Protein AF-A0AAD7PFD1-F1 (afdb_monomer)

Sequence (161 aa):
MRYLQEIARDVNLPLSKFLAIAEAIPEFARLDHDDIYRAIDNYLKAHPELNKSERKRLCRVLDCKKLSMEVCMHAAQNELLPLRVVVQVLFFEQARAATSGGKVTDLPSNIKALLATHGIDSSKHTAPLSTTTSIRAEDQWSVSGFKSAEVKDFNLKNEAC

InterPro domains:
  IPR027356 NPH3 domain [PF03000] (2-72)
  IPR027356 NPH3 domain [PS51649] (1-96)
  IPR043454 NPH3/RPT2-like family [PTHR32370] (3-125)

Foldseek 3Di:
DVVLQVVLQDLPDDLVNSVVVLVPDDPVNPQACLVLLNSLLNNLVSCVVDDPVSLVSSCPSDDLLRDDPVSLVVLLPDPSHDPVVNVVSVVNNVVVCVVVPDPPPDDPPVVVVVVVVVPPDPDDDDDDDDDDDDDDDDPDDDDDDDDDDDDDDPDDDDDDD

Organism: Quillaja saponaria (NCBI:txid32244)

pLDDT: mean 73.34, std 24.79, range [29.44, 96.38]

Structure (mmCIF, N/CA/C/O backbone):
data_AF-A0AAD7PFD1-F1
#
_entry.id   AF-A0AAD7PFD1-F1
#
loop_
_atom_site.group_PDB
_atom_site.id
_atom_site.type_symbol
_atom_site.label_atom_id
_atom_site.label_alt_id
_atom_site.label_comp_id
_atom_site.label_asym_id
_atom_site.label_entity_id
_atom_site.label_seq_id
_atom_site.pdbx_PDB_ins_code
_atom_site.Cartn_x
_atom_site.Cartn_y
_atom_site.Cartn_z
_atom_site.occupancy
_atom_site.B_iso_or_equiv
_atom_site.auth_seq_id
_atom_site.auth_comp_id
_atom_site.auth_asym_id
_atom_site.auth_atom_id
_atom_site.pdbx_PDB_model_num
ATOM 1 N N . MET A 1 1 ? -4.890 2.786 -11.497 1.00 76.31 1 MET A N 1
ATOM 2 C CA . MET A 1 1 ? -5.999 2.126 -10.767 1.00 76.31 1 MET A CA 1
ATOM 3 C C . MET A 1 1 ? -6.756 3.096 -9.853 1.00 76.31 1 MET A C 1
ATOM 5 O O . MET A 1 1 ? -6.642 3.032 -8.634 1.00 76.31 1 MET A O 1
ATOM 9 N N . ARG A 1 2 ? -7.571 3.996 -10.427 1.00 83.81 2 ARG A N 1
ATOM 10 C CA . ARG A 1 2 ? -8.249 5.069 -9.664 1.00 83.81 2 ARG A CA 1
ATOM 11 C C . ARG A 1 2 ? -9.374 4.579 -8.746 1.00 83.81 2 ARG A C 1
ATOM 13 O O . ARG A 1 2 ? -9.543 5.117 -7.663 1.00 83.81 2 ARG A O 1
ATOM 20 N N . TYR A 1 3 ? -10.099 3.537 -9.152 1.00 90.62 3 TYR A N 1
ATOM 21 C CA . TYR A 1 3 ? -11.229 3.014 -8.378 1.00 90.62 3 TYR A CA 1
ATOM 22 C C . TYR A 1 3 ? -10.816 2.508 -6.987 1.00 90.62 3 TYR A C 1
ATOM 24 O O . TYR A 1 3 ? -11.469 2.837 -6.003 1.00 90.62 3 TYR A O 1
ATOM 32 N N . LEU A 1 4 ? -9.698 1.774 -6.891 1.00 91.50 4 LEU A N 1
ATOM 33 C CA . LEU A 1 4 ? -9.208 1.230 -5.620 1.00 91.50 4 LEU A CA 1
ATOM 34 C C . LEU A 1 4 ? -8.872 2.340 -4.609 1.00 91.50 4 LEU A C 1
ATOM 36 O O . LEU A 1 4 ? -9.160 2.207 -3.425 1.00 91.50 4 LEU A O 1
ATOM 40 N N . GLN A 1 5 ? -8.292 3.447 -5.078 1.00 93.00 5 GLN A N 1
ATOM 41 C CA . GLN A 1 5 ? -7.971 4.600 -4.231 1.00 93.00 5 GLN A CA 1
ATOM 42 C C . GLN A 1 5 ? -9.217 5.351 -3.765 1.00 93.00 5 GLN A C 1
ATOM 44 O O . GLN A 1 5 ? -9.208 5.894 -2.664 1.00 93.00 5 GLN A O 1
ATOM 49 N N . GLU A 1 6 ? -10.264 5.386 -4.588 1.00 94.12 6 GLU A N 1
ATOM 50 C CA . GLU A 1 6 ? -11.509 6.071 -4.249 1.00 94.12 6 GLU A CA 1
ATOM 51 C C . GLU A 1 6 ? -12.266 5.321 -3.154 1.00 94.12 6 GLU A C 1
ATOM 53 O O . GLU A 1 6 ? -12.599 5.898 -2.123 1.00 94.12 6 GLU A O 1
ATOM 58 N N . ILE A 1 7 ? -12.438 4.005 -3.316 1.00 95.00 7 ILE A N 1
ATOM 59 C CA . ILE A 1 7 ? -13.096 3.183 -2.293 1.00 95.00 7 ILE A CA 1
ATOM 60 C C . ILE A 1 7 ? -12.276 3.099 -0.999 1.00 95.00 7 ILE A C 1
ATOM 62 O O . ILE A 1 7 ? -12.846 2.911 0.066 1.00 95.00 7 ILE A O 1
ATOM 66 N N . ALA A 1 8 ? -10.949 3.263 -1.066 1.00 95.38 8 ALA A N 1
ATOM 67 C CA . ALA A 1 8 ? -10.084 3.241 0.112 1.00 95.38 8 ALA A CA 1
ATOM 68 C C . ALA A 1 8 ? -10.389 4.360 1.120 1.00 95.38 8 ALA A C 1
ATOM 70 O O . ALA A 1 8 ? -10.002 4.255 2.278 1.00 95.38 8 ALA A O 1
ATOM 71 N N . ARG A 1 9 ? -11.026 5.448 0.675 1.00 94.56 9 ARG A N 1
ATOM 72 C CA . ARG A 1 9 ? -11.372 6.597 1.523 1.00 94.56 9 ARG A CA 1
ATOM 73 C C . ARG A 1 9 ? -12.713 6.427 2.236 1.00 94.56 9 ARG A C 1
ATOM 75 O O . ARG A 1 9 ? -13.044 7.249 3.086 1.00 94.56 9 ARG A O 1
ATOM 82 N N . ASP A 1 10 ? -13.492 5.409 1.876 1.00 94.88 10 ASP A N 1
ATOM 83 C CA . ASP A 1 10 ? -14.794 5.154 2.482 1.00 94.88 10 ASP A CA 1
ATOM 84 C C . ASP A 1 10 ? -14.635 4.463 3.840 1.00 94.88 10 ASP A C 1
ATOM 86 O O . ASP A 1 10 ? -14.306 3.282 3.919 1.00 94.88 10 ASP A O 1
ATOM 90 N N . VAL A 1 11 ? -14.945 5.198 4.908 1.00 93.44 11 VAL A N 1
ATOM 91 C CA . VAL A 1 11 ? -14.915 4.719 6.301 1.00 93.44 11 VAL A CA 1
ATOM 92 C C . VAL A 1 11 ? -15.904 3.584 6.584 1.00 93.44 11 VAL A C 1
ATOM 94 O O . VAL A 1 11 ? -15.795 2.907 7.602 1.00 93.44 11 VAL A O 1
ATOM 97 N N . ASN A 1 12 ? -16.880 3.354 5.704 1.00 93.88 12 ASN A N 1
ATOM 98 C CA . ASN A 1 12 ? -17.839 2.258 5.840 1.00 93.88 12 ASN A CA 1
ATOM 99 C C . ASN A 1 12 ? -17.379 0.989 5.113 1.00 93.88 12 ASN A C 1
ATOM 101 O O . ASN A 1 12 ? -18.066 -0.035 5.175 1.00 93.88 12 ASN A O 1
ATOM 105 N N . LEU A 1 13 ? -16.243 1.026 4.406 1.00 95.06 13 LEU A N 1
ATOM 106 C CA . LEU A 1 13 ? -15.748 -0.113 3.650 1.00 95.06 13 LEU A CA 1
ATOM 107 C C . LEU A 1 13 ? -15.020 -1.103 4.577 1.00 95.06 13 LEU A C 1
ATOM 109 O O . LEU A 1 13 ? -13.929 -0.811 5.068 1.00 95.06 13 LEU A O 1
ATOM 113 N N . PRO A 1 14 ? -15.545 -2.326 4.779 1.00 95.19 14 PRO A N 1
ATOM 114 C CA . PRO A 1 14 ? -14.878 -3.303 5.627 1.00 95.19 14 PRO A CA 1
ATOM 115 C C . PRO A 1 14 ? -13.594 -3.830 4.976 1.00 95.19 14 PRO A C 1
ATOM 117 O O . PRO A 1 14 ? -13.552 -4.098 3.770 1.00 95.19 14 PRO A O 1
ATOM 120 N N . LEU A 1 15 ? -12.584 -4.108 5.806 1.00 95.00 15 LEU A N 1
ATOM 121 C CA . LEU A 1 15 ? -11.255 -4.561 5.375 1.00 95.00 15 LEU A CA 1
ATOM 122 C C . LEU A 1 15 ? -11.311 -5.776 4.447 1.00 95.00 15 LEU A C 1
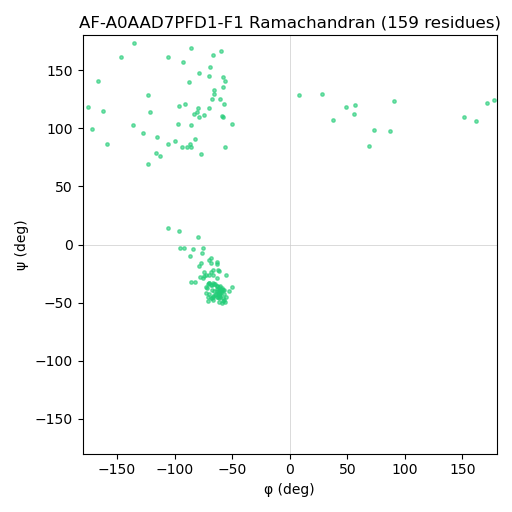ATOM 124 O O . LEU A 1 15 ? -10.557 -5.864 3.480 1.00 95.00 15 LEU A O 1
ATOM 128 N N . SER A 1 16 ? -12.207 -6.724 4.734 1.00 95.12 16 SER A N 1
ATOM 129 C CA . SER A 1 16 ? -12.364 -7.935 3.922 1.00 95.12 16 SER A CA 1
ATOM 130 C C . SER A 1 16 ? -12.742 -7.612 2.474 1.00 95.12 16 SER A C 1
ATOM 132 O O . SER A 1 16 ? -12.185 -8.197 1.547 1.00 95.12 16 SER A O 1
ATOM 134 N N . LYS A 1 17 ? -13.640 -6.638 2.273 1.00 95.69 17 LYS A N 1
ATOM 135 C CA . LYS A 1 17 ? -14.092 -6.219 0.943 1.00 95.69 17 LYS A CA 1
ATOM 136 C C . LYS A 1 17 ? -13.003 -5.439 0.215 1.00 95.69 17 LYS A C 1
ATOM 138 O O . LYS A 1 17 ? -12.776 -5.694 -0.962 1.00 95.69 17 LYS A O 1
ATOM 143 N N . PHE A 1 18 ? -12.299 -4.550 0.918 1.00 95.81 18 PHE A N 1
ATOM 144 C CA . PHE A 1 18 ? -11.160 -3.835 0.344 1.00 95.81 18 PHE A CA 1
ATOM 145 C C . PHE A 1 18 ? -10.075 -4.804 -0.154 1.00 95.81 18 PHE A C 1
ATOM 147 O O . PHE A 1 18 ? -9.642 -4.712 -1.301 1.00 95.81 18 PHE A O 1
ATOM 154 N N . LEU A 1 19 ? -9.692 -5.781 0.674 1.00 94.75 19 LEU A N 1
ATOM 155 C CA . LEU A 1 19 ? -8.710 -6.804 0.308 1.00 94.75 19 LEU A CA 1
ATOM 156 C C . LEU A 1 19 ? -9.161 -7.656 -0.877 1.00 94.75 19 LEU A C 1
ATOM 158 O O . LEU A 1 19 ? -8.376 -7.852 -1.796 1.00 94.75 19 LEU A O 1
ATOM 162 N N . ALA A 1 20 ? -10.419 -8.104 -0.894 1.00 94.94 20 ALA A N 1
ATOM 163 C CA . ALA A 1 20 ? -10.950 -8.878 -2.014 1.00 94.94 20 ALA A CA 1
ATOM 164 C C . ALA A 1 20 ? -10.853 -8.108 -3.342 1.00 94.94 20 ALA A C 1
ATOM 166 O O . ALA A 1 20 ? -10.504 -8.686 -4.367 1.00 94.94 20 ALA A O 1
ATOM 167 N N . ILE A 1 21 ? -11.110 -6.795 -3.323 1.00 93.50 21 ILE A N 1
ATOM 168 C CA . ILE A 1 21 ? -10.984 -5.944 -4.513 1.00 93.50 21 ILE A CA 1
ATOM 169 C C . ILE A 1 21 ? -9.512 -5.770 -4.901 1.00 93.50 21 ILE A C 1
ATOM 171 O O . ILE A 1 21 ? -9.190 -5.858 -6.081 1.00 93.50 21 ILE A O 1
ATOM 175 N N . ALA A 1 22 ? -8.614 -5.558 -3.934 1.00 92.31 22 ALA A N 1
ATOM 176 C CA . ALA A 1 22 ? -7.181 -5.430 -4.198 1.00 92.31 22 ALA A CA 1
ATOM 177 C C . ALA A 1 22 ? -6.568 -6.721 -4.782 1.00 92.31 22 ALA A C 1
ATOM 179 O O . ALA A 1 22 ? -5.753 -6.652 -5.699 1.00 92.31 22 ALA A O 1
ATOM 180 N N . GLU A 1 23 ? -6.980 -7.890 -4.285 1.00 91.31 23 GLU A N 1
ATOM 181 C CA . GLU A 1 23 ? -6.504 -9.210 -4.728 1.00 91.31 23 GLU A CA 1
ATOM 182 C C . GLU A 1 23 ? -7.099 -9.641 -6.077 1.00 91.31 23 GLU A C 1
ATOM 184 O O . GLU A 1 23 ? -6.443 -10.350 -6.838 1.00 91.31 23 GLU A O 1
ATOM 189 N N . ALA A 1 24 ? -8.310 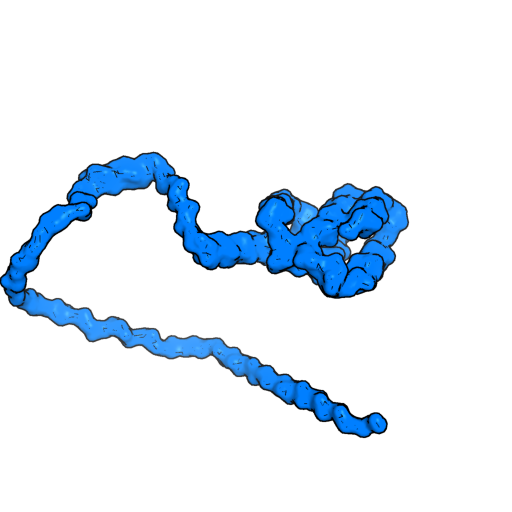-9.185 -6.414 1.00 91.44 24 ALA A N 1
ATOM 190 C CA . ALA A 1 24 ? -8.950 -9.478 -7.698 1.00 91.44 24 ALA A CA 1
ATOM 191 C C . ALA A 1 24 ? -8.252 -8.811 -8.897 1.00 91.44 24 ALA A C 1
ATOM 193 O O . ALA A 1 24 ? -8.557 -9.128 -10.049 1.00 91.44 24 ALA A O 1
ATOM 194 N N . ILE A 1 25 ? -7.330 -7.877 -8.651 1.00 86.56 25 ILE A N 1
ATOM 195 C CA . ILE A 1 25 ? -6.629 -7.156 -9.708 1.00 86.56 25 ILE A CA 1
ATOM 196 C C . ILE A 1 25 ? -5.500 -8.045 -10.255 1.00 86.56 25 ILE A C 1
ATOM 198 O O . ILE A 1 25 ? -4.536 -8.351 -9.540 1.00 86.56 25 ILE A O 1
ATOM 202 N N . PRO A 1 26 ? -5.545 -8.418 -11.544 1.00 84.44 26 PRO A N 1
ATOM 203 C CA . PRO A 1 26 ? -4.542 -9.292 -12.126 1.00 84.44 26 PRO A CA 1
ATOM 204 C C . PRO A 1 26 ? -3.182 -8.597 -12.253 1.00 84.44 26 PRO A C 1
ATOM 206 O O . PRO A 1 26 ? -3.089 -7.381 -12.408 1.00 84.44 26 PRO A O 1
ATOM 209 N N . GLU A 1 27 ? -2.112 -9.391 -12.221 1.00 80.06 27 GLU A N 1
ATOM 210 C CA . GLU A 1 27 ? -0.726 -8.901 -12.229 1.00 80.06 27 GLU A CA 1
ATOM 211 C C . GLU A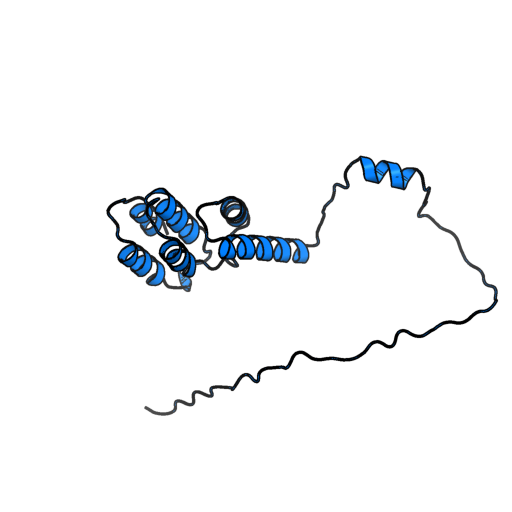 1 27 ? -0.381 -8.085 -13.483 1.00 80.06 27 GLU A C 1
ATOM 213 O O . GLU A 1 27 ? 0.323 -7.086 -13.399 1.00 80.06 27 GLU A O 1
ATOM 218 N N . PHE A 1 28 ? -0.921 -8.456 -14.649 1.00 78.69 28 PHE A N 1
ATOM 219 C CA . PHE A 1 28 ? -0.657 -7.746 -15.906 1.00 78.69 28 PHE A CA 1
ATOM 220 C C . PHE A 1 28 ? -1.236 -6.321 -15.935 1.00 78.69 28 PHE A C 1
ATOM 222 O O . PHE A 1 28 ? -0.778 -5.490 -16.712 1.00 78.69 28 PHE A O 1
ATOM 229 N N . ALA A 1 29 ? -2.237 -6.027 -15.098 1.00 76.25 29 ALA A N 1
ATOM 230 C CA . ALA A 1 29 ? -2.800 -4.686 -14.953 1.00 76.25 29 ALA A CA 1
ATOM 231 C C . ALA A 1 29 ? -1.990 -3.813 -13.970 1.00 76.25 29 ALA A C 1
ATOM 233 O O . ALA A 1 29 ? -2.306 -2.635 -13.795 1.00 76.25 29 ALA A O 1
ATOM 234 N N . ARG A 1 30 ? -0.961 -4.387 -13.326 1.00 77.75 30 ARG A N 1
ATOM 235 C CA . ARG A 1 30 ? -0.120 -3.775 -12.290 1.00 77.75 30 ARG A CA 1
ATOM 236 C C . ARG A 1 30 ? 1.306 -3.591 -12.819 1.00 77.75 30 ARG A C 1
ATOM 238 O O . ARG A 1 30 ? 2.205 -4.363 -12.496 1.00 77.75 30 ARG A O 1
ATOM 245 N N . LEU A 1 31 ? 1.497 -2.577 -13.670 1.00 79.06 31 LEU A N 1
ATOM 246 C CA . LEU A 1 31 ? 2.831 -2.196 -14.168 1.00 79.06 31 LEU A CA 1
ATOM 247 C C . LEU A 1 31 ? 3.772 -1.828 -13.007 1.00 79.06 31 LEU A C 1
ATOM 249 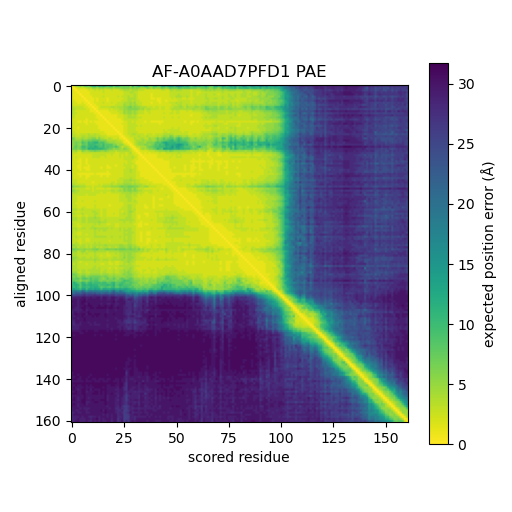O O . LEU A 1 31 ? 4.932 -2.230 -12.993 1.00 79.06 31 LEU A O 1
ATOM 253 N N . ASP A 1 32 ? 3.227 -1.135 -12.012 1.00 87.81 32 ASP A N 1
ATOM 254 C CA . ASP A 1 32 ? 3.836 -0.827 -10.725 1.00 87.81 32 ASP A CA 1
ATOM 255 C C . ASP A 1 32 ? 2.814 -1.069 -9.598 1.00 87.81 32 ASP A C 1
ATOM 257 O O . ASP A 1 32 ? 1.644 -1.395 -9.834 1.00 87.81 32 ASP A O 1
ATOM 261 N N . HIS A 1 33 ? 3.273 -0.964 -8.353 1.00 93.00 33 HIS A N 1
ATOM 262 C CA . HIS A 1 33 ? 2.427 -1.091 -7.164 1.00 93.00 33 HIS A CA 1
ATOM 263 C C . HIS A 1 33 ? 2.149 0.258 -6.480 1.00 93.00 33 HIS A C 1
ATOM 265 O O . HIS A 1 33 ? 1.634 0.283 -5.358 1.00 93.00 33 HIS A O 1
ATOM 271 N N . ASP A 1 34 ? 2.428 1.380 -7.143 1.00 93.69 34 ASP A N 1
ATOM 272 C CA . ASP A 1 34 ? 2.293 2.715 -6.554 1.00 93.69 34 ASP A CA 1
ATOM 273 C C . ASP A 1 34 ? 0.833 3.030 -6.233 1.00 93.69 34 ASP A C 1
ATOM 275 O O . ASP A 1 34 ? 0.499 3.514 -5.148 1.00 93.69 34 ASP A O 1
ATOM 279 N N . ASP A 1 35 ? -0.064 2.695 -7.158 1.00 92.50 35 ASP A N 1
ATOM 280 C CA . ASP A 1 35 ? -1.497 2.897 -6.972 1.00 92.50 35 ASP A CA 1
ATOM 281 C C . ASP A 1 35 ? -2.074 2.028 -5.846 1.00 92.50 35 ASP A C 1
ATOM 283 O O . ASP A 1 35 ? -2.993 2.461 -5.145 1.00 92.50 35 ASP A O 1
ATOM 287 N N . ILE A 1 36 ? -1.541 0.813 -5.669 1.00 93.00 36 ILE A N 1
ATOM 288 C CA . ILE A 1 36 ? -1.937 -0.094 -4.583 1.00 93.00 36 ILE A CA 1
ATOM 289 C C . ILE A 1 36 ? -1.467 0.477 -3.252 1.00 93.00 36 ILE A C 1
ATOM 291 O O . ILE A 1 36 ? -2.248 0.539 -2.304 1.00 93.00 36 ILE A O 1
ATOM 295 N N . TYR A 1 37 ? -0.217 0.938 -3.190 1.00 95.38 37 TYR A N 1
ATOM 296 C CA . TYR A 1 37 ? 0.317 1.593 -2.007 1.00 95.38 37 TYR A CA 1
ATOM 297 C C . TYR A 1 37 ? -0.533 2.803 -1.606 1.00 95.38 37 TYR A C 1
ATOM 299 O O . TYR A 1 37 ? -0.947 2.902 -0.454 1.00 95.38 37 TYR A O 1
ATOM 307 N N . ARG A 1 38 ? -0.844 3.697 -2.555 1.00 95.12 38 ARG A N 1
ATOM 308 C CA . ARG A 1 38 ? -1.674 4.885 -2.293 1.00 95.12 38 ARG A CA 1
ATOM 309 C C . ARG A 1 38 ? -3.059 4.513 -1.774 1.00 95.12 38 ARG A C 1
ATOM 311 O O . ARG A 1 38 ? -3.576 5.184 -0.886 1.00 95.12 38 ARG A O 1
ATOM 318 N N . ALA A 1 39 ? -3.658 3.445 -2.299 1.00 95.56 39 ALA A N 1
ATOM 319 C CA . ALA A 1 39 ? -4.933 2.957 -1.793 1.00 95.56 39 ALA A CA 1
ATOM 320 C C . ALA A 1 39 ? -4.808 2.405 -0.363 1.00 95.56 39 ALA A C 1
ATOM 322 O O . ALA A 1 39 ? -5.623 2.745 0.486 1.00 95.56 39 ALA A O 1
ATOM 323 N N . ILE A 1 40 ? -3.771 1.618 -0.067 1.00 95.56 40 ILE A N 1
ATOM 324 C CA . ILE A 1 40 ? -3.511 1.107 1.288 1.00 95.56 40 ILE A CA 1
ATOM 325 C C . ILE A 1 40 ? -3.276 2.255 2.275 1.00 95.56 40 ILE A C 1
ATOM 327 O O . ILE A 1 40 ? -3.855 2.246 3.355 1.00 95.56 40 ILE A O 1
ATOM 331 N N . ASP A 1 41 ? -2.460 3.245 1.914 1.00 96.06 41 ASP A N 1
ATOM 332 C CA . ASP A 1 41 ? -2.172 4.409 2.755 1.00 96.06 41 ASP A CA 1
ATOM 333 C C . ASP A 1 41 ? -3.444 5.208 3.073 1.00 96.06 41 ASP A C 1
ATOM 335 O O . ASP A 1 41 ? -3.704 5.528 4.232 1.00 96.06 41 ASP A O 1
ATOM 339 N N . ASN A 1 42 ? -4.290 5.454 2.067 1.00 95.88 42 ASN A N 1
ATOM 340 C CA . ASN A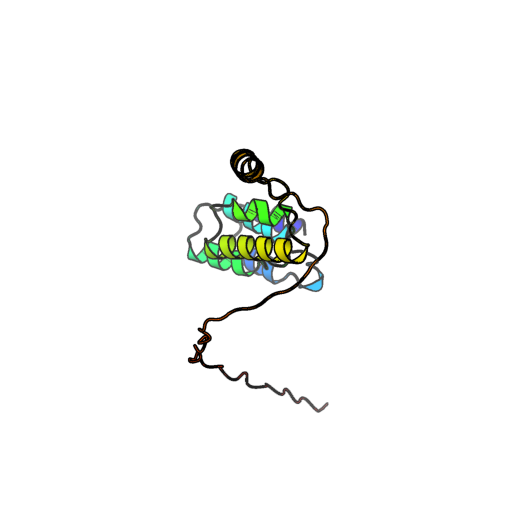 1 42 ? -5.590 6.093 2.277 1.00 95.88 42 ASN A CA 1
ATOM 341 C C . ASN A 1 42 ? -6.495 5.258 3.194 1.00 95.88 42 ASN A C 1
ATOM 343 O O . ASN A 1 42 ? -7.114 5.818 4.094 1.00 95.88 42 ASN A O 1
ATOM 347 N N . TYR A 1 43 ? -6.529 3.934 3.012 1.00 96.38 43 TYR A N 1
ATOM 348 C CA . TYR A 1 43 ? -7.330 3.034 3.845 1.00 96.38 43 TYR A CA 1
ATOM 349 C C . TYR A 1 43 ? -6.851 3.029 5.303 1.00 96.38 43 TYR A C 1
ATOM 351 O O . TYR A 1 43 ? -7.651 3.121 6.227 1.00 96.38 43 TYR A O 1
ATOM 359 N N . LEU A 1 44 ? -5.535 2.995 5.533 1.00 95.88 44 LEU A N 1
ATOM 360 C CA . LEU A 1 44 ? -4.954 3.076 6.876 1.00 95.88 44 LEU A CA 1
ATOM 361 C C . LEU A 1 44 ? -5.263 4.412 7.566 1.00 95.88 44 LEU A C 1
ATOM 363 O O . LEU A 1 44 ? -5.467 4.430 8.778 1.00 95.88 44 LEU A O 1
ATOM 367 N N . LYS A 1 45 ? -5.304 5.515 6.807 1.00 95.06 45 LYS A N 1
ATOM 368 C CA . LYS A 1 45 ? -5.671 6.848 7.312 1.00 95.06 45 LYS A CA 1
ATOM 369 C C . LYS A 1 45 ? -7.164 6.966 7.624 1.00 95.06 45 LYS A C 1
ATOM 371 O O . LYS A 1 45 ? -7.516 7.615 8.603 1.00 95.06 45 LYS A O 1
ATOM 376 N N . ALA A 1 46 ? -8.023 6.348 6.814 1.00 95.38 46 ALA A N 1
ATOM 377 C CA . ALA A 1 46 ? -9.470 6.329 7.026 1.00 95.38 46 ALA A CA 1
ATOM 378 C C . ALA A 1 46 ? -9.890 5.417 8.194 1.00 95.38 46 ALA A C 1
ATOM 380 O O . ALA A 1 46 ? -10.914 5.680 8.818 1.00 95.38 46 ALA A O 1
ATOM 381 N N . HIS A 1 47 ? -9.081 4.397 8.508 1.00 95.62 47 HIS A N 1
ATOM 382 C CA . HIS A 1 47 ? -9.369 3.382 9.525 1.00 95.62 47 HIS A CA 1
ATOM 383 C C . HIS A 1 47 ? -8.276 3.288 10.613 1.00 95.62 47 HIS A C 1
ATOM 385 O O . HIS A 1 47 ? -7.532 2.295 10.688 1.00 95.62 47 HIS A O 1
ATOM 391 N N . PRO A 1 48 ? -8.132 4.303 11.487 1.00 92.50 48 PRO A N 1
ATOM 392 C CA . PRO A 1 48 ? -7.160 4.271 12.582 1.00 92.50 48 PRO A CA 1
ATOM 393 C C . PRO A 1 48 ? -7.412 3.130 13.589 1.00 92.50 48 PRO A C 1
ATOM 395 O O . PRO A 1 48 ? -6.474 2.689 14.261 1.00 92.50 48 PRO A O 1
ATOM 398 N N . GLU A 1 49 ? -8.641 2.613 13.665 1.00 93.25 49 GLU A N 1
ATOM 399 C CA . GLU A 1 49 ? -9.084 1.530 14.549 1.00 93.25 49 GLU A CA 1
ATOM 400 C C . GLU A 1 49 ? -8.528 0.147 14.191 1.00 93.25 49 GLU A C 1
ATOM 402 O O . GLU A 1 49 ? -8.610 -0.771 15.011 1.00 93.25 49 GLU A O 1
ATOM 407 N N . LEU A 1 50 ? -7.931 -0.015 13.002 1.00 94.56 50 LEU A N 1
ATOM 408 C CA . LEU A 1 50 ? -7.371 -1.299 12.587 1.00 94.56 50 LEU A CA 1
ATOM 409 C C . LEU A 1 50 ? -6.346 -1.804 13.603 1.00 94.56 50 LEU A C 1
ATOM 411 O O . LEU A 1 50 ? -5.509 -1.066 14.129 1.00 94.56 50 LEU A O 1
ATOM 415 N N . ASN A 1 51 ? -6.350 -3.104 13.848 1.00 95.00 51 ASN A N 1
ATOM 416 C CA . ASN A 1 51 ? -5.374 -3.743 14.719 1.00 95.00 51 ASN A CA 1
ATOM 417 C C . ASN A 1 51 ? -4.089 -4.123 13.952 1.00 95.00 51 ASN A C 1
ATOM 419 O O . ASN A 1 51 ? -3.997 -4.073 12.723 1.00 95.00 51 ASN A O 1
ATOM 423 N N . LYS A 1 52 ? -3.033 -4.508 14.683 1.00 94.12 52 LYS A N 1
ATOM 424 C CA . LYS A 1 52 ? -1.723 -4.847 14.086 1.00 94.12 52 LYS A CA 1
ATOM 425 C C . LYS A 1 52 ? -1.818 -5.993 13.066 1.00 94.12 52 LYS A C 1
ATOM 427 O O . LYS A 1 52 ? -1.120 -5.976 12.052 1.00 94.12 52 LYS A O 1
ATOM 432 N N . SER A 1 53 ? -2.668 -6.987 13.324 1.00 95.31 53 SER A N 1
ATOM 433 C CA . SER A 1 53 ? -2.896 -8.123 12.421 1.00 95.31 53 SER A CA 1
ATOM 434 C C . SER A 1 53 ? -3.583 -7.713 11.122 1.00 95.31 53 SER A C 1
ATOM 436 O O . SER A 1 53 ? -3.198 -8.196 10.058 1.00 95.31 53 SER A O 1
ATOM 438 N N . GLU A 1 54 ? -4.544 -6.799 11.192 1.00 95.56 54 GLU A N 1
ATOM 439 C CA . GLU A 1 54 ? -5.262 -6.265 10.038 1.00 95.56 54 GLU A CA 1
ATOM 440 C C . GLU A 1 54 ? -4.347 -5.440 9.145 1.00 95.56 54 GLU A C 1
ATOM 442 O O . GLU A 1 54 ? -4.258 -5.726 7.953 1.00 95.56 54 GLU A O 1
ATOM 447 N N . ARG A 1 55 ? -3.563 -4.519 9.724 1.00 95.44 55 ARG A N 1
ATOM 448 C CA . ARG A 1 55 ? -2.539 -3.767 8.978 1.00 95.44 55 ARG A CA 1
ATOM 449 C C . ARG A 1 55 ? -1.536 -4.703 8.303 1.00 95.44 55 ARG A C 1
ATOM 451 O O . ARG A 1 55 ? -1.197 -4.529 7.134 1.00 95.44 55 ARG A O 1
ATOM 458 N N . LYS A 1 56 ? -1.102 -5.755 9.011 1.00 95.44 56 LYS A N 1
ATOM 459 C CA . LYS A 1 56 ? -0.223 -6.791 8.449 1.00 95.44 56 LYS A CA 1
ATOM 460 C C . LYS A 1 56 ? -0.879 -7.531 7.288 1.00 95.44 56 LYS A C 1
ATOM 462 O O . LYS A 1 56 ? -0.181 -7.837 6.330 1.00 95.44 56 LYS A O 1
ATOM 467 N N . ARG A 1 57 ? -2.167 -7.873 7.381 1.00 95.69 57 ARG A N 1
ATOM 468 C CA . ARG A 1 57 ? -2.905 -8.555 6.307 1.00 95.69 57 ARG A CA 1
ATOM 469 C C . ARG A 1 57 ? -3.065 -7.640 5.096 1.00 95.69 57 ARG A C 1
ATOM 471 O O . ARG A 1 57 ? -2.763 -8.073 3.992 1.00 95.69 57 ARG A O 1
ATOM 478 N N . LEU A 1 58 ? -3.451 -6.388 5.327 1.00 95.25 58 LEU A N 1
ATOM 479 C CA . LEU A 1 58 ? -3.625 -5.361 4.306 1.00 95.25 58 LEU A CA 1
ATOM 480 C C . LEU A 1 58 ? -2.360 -5.159 3.469 1.00 95.25 58 LEU A C 1
ATOM 482 O O . LEU A 1 58 ? -2.421 -5.148 2.249 1.00 95.25 58 LEU A O 1
ATOM 486 N N . CYS A 1 59 ? -1.195 -5.088 4.113 1.00 95.00 59 CYS A N 1
ATOM 487 C CA . CYS A 1 59 ? 0.066 -4.858 3.410 1.00 95.00 59 CYS A CA 1
ATOM 488 C C . CYS A 1 59 ? 0.597 -6.084 2.641 1.00 95.00 59 CYS A C 1
ATOM 490 O O . CYS A 1 59 ? 1.631 -5.973 1.993 1.00 95.00 59 CYS A O 1
ATOM 492 N N . ARG A 1 60 ? -0.055 -7.260 2.693 1.00 93.12 60 ARG A N 1
ATOM 493 C CA . ARG A 1 60 ? 0.421 -8.464 1.973 1.00 93.12 60 ARG A CA 1
ATOM 494 C C . ARG A 1 60 ? 0.271 -8.370 0.461 1.00 93.12 60 ARG A C 1
ATOM 496 O O . ARG A 1 60 ? 1.015 -9.037 -0.245 1.00 93.12 60 ARG A O 1
ATOM 503 N N . VAL A 1 61 ? -0.683 -7.575 -0.018 1.00 91.31 61 VAL A N 1
ATOM 504 C CA . VAL A 1 61 ? -0.929 -7.383 -1.458 1.00 91.31 61 VAL A CA 1
ATOM 505 C C . VAL A 1 61 ? 0.109 -6.454 -2.105 1.00 91.31 61 VAL A C 1
ATOM 507 O O . VAL A 1 61 ? 0.127 -6.278 -3.321 1.00 91.31 61 VAL A O 1
ATOM 510 N N . LEU A 1 62 ? 0.975 -5.838 -1.294 1.00 92.06 62 LEU A N 1
ATOM 511 C CA . LEU A 1 62 ? 1.999 -4.903 -1.730 1.00 92.06 62 LEU A CA 1
ATOM 512 C C . LEU A 1 62 ? 3.315 -5.635 -2.039 1.00 92.06 62 LEU A C 1
ATOM 514 O O . LEU A 1 62 ? 3.911 -6.242 -1.151 1.00 92.06 62 LEU A O 1
ATOM 518 N N . ASP A 1 63 ? 3.808 -5.520 -3.273 1.00 91.38 63 ASP A N 1
ATOM 519 C CA . ASP A 1 63 ? 5.169 -5.908 -3.639 1.00 91.38 63 ASP A CA 1
ATOM 520 C C . ASP A 1 63 ? 6.077 -4.673 -3.618 1.00 91.38 63 ASP A C 1
ATOM 522 O O . ASP A 1 63 ? 6.065 -3.850 -4.536 1.00 91.38 63 ASP A O 1
ATOM 526 N N . CYS A 1 64 ? 6.889 -4.549 -2.565 1.00 92.00 64 CYS A N 1
ATOM 527 C CA . CYS A 1 64 ? 7.790 -3.412 -2.382 1.00 92.00 64 CYS A CA 1
ATOM 528 C C . CYS A 1 64 ? 8.870 -3.296 -3.474 1.00 92.00 64 CYS A C 1
ATOM 530 O O . CYS A 1 64 ? 9.464 -2.231 -3.617 1.00 92.00 64 CYS A O 1
ATOM 532 N N . LYS A 1 65 ? 9.136 -4.355 -4.255 1.00 90.25 65 LYS A N 1
ATOM 533 C CA . LYS A 1 65 ? 10.091 -4.300 -5.378 1.00 90.25 65 LYS A CA 1
ATOM 534 C C . LYS A 1 65 ? 9.538 -3.543 -6.582 1.00 90.25 65 LYS A C 1
ATOM 536 O O . LYS A 1 65 ? 10.316 -3.056 -7.396 1.00 90.25 65 LYS A O 1
ATOM 541 N N . LYS A 1 66 ? 8.209 -3.469 -6.695 1.00 91.25 66 LYS A N 1
ATOM 542 C CA . LYS A 1 66 ? 7.484 -2.828 -7.800 1.00 91.25 66 LYS A CA 1
ATOM 543 C C . LYS A 1 66 ? 7.067 -1.394 -7.488 1.00 91.25 66 LYS A C 1
ATOM 545 O O . LYS A 1 66 ? 6.254 -0.829 -8.212 1.00 91.25 66 LYS A O 1
ATOM 550 N N . LEU A 1 67 ? 7.587 -0.828 -6.401 1.00 92.50 67 LEU A N 1
ATOM 551 C CA . LEU A 1 67 ? 7.348 0.559 -6.028 1.00 92.50 67 LEU A CA 1
ATOM 552 C C . LEU A 1 67 ? 8.362 1.484 -6.693 1.00 92.50 67 LEU A C 1
ATOM 554 O O . LEU A 1 67 ? 9.565 1.194 -6.762 1.00 92.50 67 LEU A O 1
ATOM 558 N N . SER A 1 68 ? 7.875 2.633 -7.150 1.00 92.69 68 SER A N 1
ATOM 559 C CA . SER A 1 68 ? 8.736 3.718 -7.599 1.00 92.69 68 SER A CA 1
ATOM 560 C C . SER A 1 68 ? 9.535 4.306 -6.434 1.00 92.69 68 SER A C 1
ATOM 562 O O . SER A 1 68 ? 9.244 4.098 -5.255 1.00 92.69 68 SER A O 1
ATOM 564 N N . MET A 1 69 ? 10.594 5.049 -6.763 1.00 91.06 69 MET A N 1
ATOM 565 C CA . MET A 1 69 ? 11.460 5.663 -5.751 1.00 91.06 69 MET A CA 1
ATOM 566 C C . MET A 1 69 ? 10.697 6.661 -4.868 1.00 91.06 69 MET A C 1
ATOM 568 O O . MET A 1 69 ? 10.873 6.663 -3.652 1.00 91.06 69 MET A O 1
ATOM 572 N N . GLU A 1 70 ? 9.816 7.462 -5.471 1.00 92.19 70 GLU A N 1
ATOM 573 C CA . GLU A 1 70 ? 9.005 8.449 -4.752 1.00 92.19 70 GLU A CA 1
ATOM 574 C C . GLU A 1 70 ? 8.085 7.777 -3.729 1.00 92.19 70 GLU A C 1
ATOM 576 O O . GLU A 1 70 ? 7.975 8.219 -2.583 1.00 92.19 70 GLU A O 1
ATOM 581 N N . VAL A 1 71 ? 7.459 6.665 -4.123 1.00 94.62 71 VAL A N 1
ATOM 582 C CA . VAL A 1 71 ? 6.559 5.918 -3.247 1.00 94.62 71 VAL A CA 1
ATOM 583 C C . VAL A 1 71 ? 7.323 5.163 -2.161 1.00 94.62 71 VAL A C 1
ATOM 585 O O . VAL A 1 71 ? 6.864 5.143 -1.019 1.00 94.62 71 VAL A O 1
ATOM 588 N N . CYS A 1 72 ? 8.508 4.618 -2.458 1.00 93.81 72 CYS A N 1
ATOM 589 C CA . CYS A 1 72 ? 9.385 4.035 -1.439 1.00 93.81 72 CYS A CA 1
ATOM 590 C C . CYS A 1 72 ? 9.756 5.050 -0.351 1.00 93.81 72 CYS A C 1
ATOM 592 O O . CYS A 1 72 ? 9.655 4.735 0.832 1.00 93.81 72 CYS A O 1
ATOM 594 N N . MET A 1 73 ? 10.132 6.275 -0.731 1.00 93.06 73 MET A N 1
ATOM 595 C CA . MET A 1 73 ? 10.475 7.329 0.228 1.00 93.06 73 MET A CA 1
ATOM 596 C C . MET A 1 73 ? 9.289 7.664 1.141 1.00 93.06 73 MET A C 1
ATOM 598 O O . MET A 1 73 ? 9.446 7.755 2.357 1.00 93.06 73 MET A O 1
ATOM 602 N N . HIS A 1 74 ? 8.085 7.776 0.572 1.00 95.75 74 HIS A N 1
ATOM 603 C CA . HIS A 1 74 ? 6.877 8.007 1.362 1.00 95.75 74 HIS A CA 1
ATOM 604 C C . HIS A 1 74 ? 6.542 6.810 2.273 1.00 95.75 74 HIS A C 1
ATOM 606 O O . HIS A 1 74 ? 6.169 6.994 3.429 1.00 95.75 74 HIS A O 1
ATOM 612 N N . ALA A 1 75 ? 6.704 5.575 1.790 1.00 95.75 75 ALA A N 1
ATOM 613 C CA . ALA A 1 75 ? 6.476 4.364 2.578 1.00 95.75 75 ALA A CA 1
ATOM 614 C C . ALA A 1 75 ? 7.483 4.195 3.723 1.00 95.75 75 ALA A C 1
ATOM 616 O O . ALA A 1 75 ? 7.112 3.716 4.792 1.00 95.75 75 ALA A O 1
ATOM 617 N N . ALA A 1 76 ? 8.730 4.631 3.537 1.00 94.06 76 ALA A N 1
ATOM 618 C CA . ALA A 1 76 ? 9.754 4.609 4.577 1.00 94.06 76 ALA A CA 1
ATOM 619 C C . ALA A 1 76 ? 9.409 5.506 5.780 1.00 94.06 76 ALA A C 1
ATOM 621 O O . ALA A 1 76 ? 9.813 5.216 6.903 1.00 94.06 76 ALA A O 1
ATOM 622 N N . GLN A 1 77 ? 8.648 6.576 5.543 1.00 94.31 77 GLN A N 1
ATOM 623 C CA . GLN A 1 77 ? 8.232 7.548 6.557 1.00 94.31 77 GLN A CA 1
ATOM 624 C C . GLN A 1 77 ? 6.842 7.250 7.140 1.00 94.31 77 GLN A C 1
ATOM 626 O O . GLN A 1 77 ? 6.378 7.958 8.031 1.00 94.31 77 GLN A O 1
ATOM 631 N N . ASN A 1 78 ? 6.152 6.220 6.642 1.00 93.31 78 ASN A N 1
ATOM 632 C CA . ASN A 1 78 ? 4.780 5.931 7.036 1.00 93.31 78 ASN A CA 1
ATOM 633 C C . ASN A 1 78 ? 4.719 5.067 8.304 1.00 93.31 78 ASN A C 1
ATOM 635 O O . ASN A 1 78 ? 4.876 3.845 8.257 1.00 93.3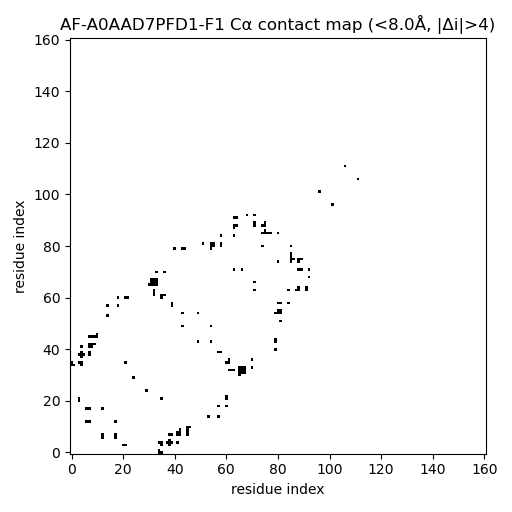1 78 ASN A O 1
ATOM 639 N N . GLU A 1 79 ? 4.409 5.703 9.432 1.00 92.06 79 GLU A N 1
ATOM 640 C CA . GLU A 1 79 ? 4.283 5.048 10.741 1.00 92.06 79 GLU A CA 1
ATOM 641 C C . GLU A 1 79 ? 3.076 4.098 10.848 1.00 92.06 79 GLU A C 1
ATOM 643 O O . GLU A 1 79 ? 3.025 3.255 11.745 1.00 92.06 79 GLU A O 1
ATOM 648 N N . LEU A 1 80 ? 2.105 4.195 9.930 1.00 94.00 80 LEU A N 1
ATOM 649 C CA . LEU A 1 80 ? 0.943 3.301 9.908 1.00 94.00 80 LEU A CA 1
ATOM 650 C C . LEU A 1 80 ? 1.286 1.925 9.328 1.00 94.00 80 LEU A C 1
ATOM 652 O O . LEU A 1 80 ? 0.526 0.970 9.510 1.00 94.00 80 LEU A O 1
ATOM 656 N N . LEU A 1 81 ? 2.416 1.788 8.633 1.00 95.06 81 LEU A N 1
ATOM 657 C CA . LEU A 1 81 ? 2.829 0.511 8.070 1.00 95.06 81 LEU A CA 1
ATOM 658 C C . LEU A 1 81 ? 3.447 -0.398 9.141 1.00 95.06 81 LEU A C 1
ATOM 660 O O . LEU A 1 81 ? 4.147 0.053 10.047 1.00 95.06 81 LEU A O 1
ATOM 664 N N . PRO A 1 82 ? 3.274 -1.725 9.026 1.00 95.12 82 PRO A N 1
ATOM 665 C CA . PRO A 1 82 ? 4.042 -2.659 9.833 1.00 95.12 82 PRO A CA 1
ATOM 666 C C . PRO A 1 82 ? 5.548 -2.457 9.612 1.00 95.12 82 PRO A C 1
ATOM 668 O O . PRO A 1 82 ? 5.998 -2.423 8.468 1.00 95.12 82 PRO A O 1
ATOM 671 N N . LEU A 1 83 ? 6.341 -2.456 10.689 1.00 95.25 83 LEU A N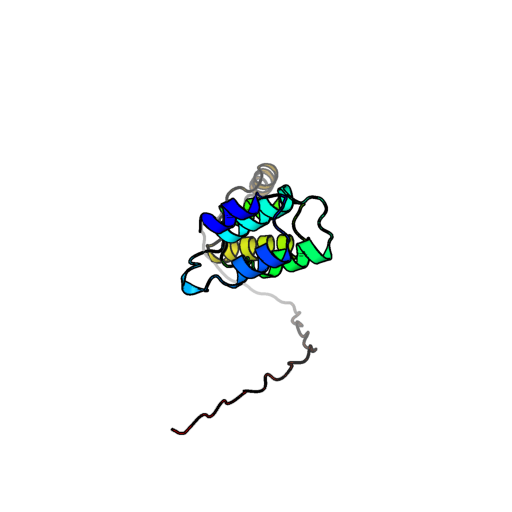 1
ATOM 672 C CA . LEU A 1 83 ? 7.802 -2.272 10.632 1.00 95.25 83 LEU A CA 1
ATOM 673 C C . LEU A 1 83 ? 8.492 -3.188 9.604 1.00 95.25 83 LEU A C 1
ATOM 675 O O . LEU A 1 83 ? 9.419 -2.777 8.915 1.00 95.25 83 LEU A O 1
ATOM 679 N N . ARG A 1 84 ? 8.001 -4.426 9.447 1.00 93.69 84 ARG A N 1
ATOM 680 C CA . ARG A 1 84 ? 8.507 -5.374 8.441 1.00 93.69 84 ARG A CA 1
ATOM 681 C C . ARG A 1 84 ? 8.424 -4.823 7.012 1.00 93.69 84 ARG A C 1
ATOM 683 O O . ARG A 1 84 ? 9.338 -5.069 6.236 1.00 93.69 84 ARG A O 1
ATOM 690 N N . VAL A 1 85 ? 7.349 -4.114 6.673 1.00 95.31 85 VAL A N 1
ATOM 691 C CA . VAL A 1 85 ? 7.128 -3.533 5.339 1.00 95.31 85 VAL A CA 1
ATOM 692 C C . VAL A 1 85 ? 8.079 -2.363 5.118 1.00 95.31 85 VAL A C 1
ATOM 694 O O . VAL A 1 85 ? 8.744 -2.312 4.090 1.00 95.31 85 VAL A O 1
ATOM 697 N N . VAL A 1 86 ? 8.216 -1.482 6.112 1.00 95.88 86 VAL A N 1
ATOM 698 C CA . VAL A 1 86 ? 9.149 -0.343 6.077 1.00 95.88 86 VAL A CA 1
ATOM 699 C C . VAL A 1 86 ? 10.585 -0.822 5.847 1.00 95.88 86 VAL A C 1
ATOM 701 O O . VAL A 1 86 ? 11.264 -0.346 4.941 1.00 95.88 86 VAL A O 1
ATOM 704 N N . VAL A 1 87 ? 11.030 -1.839 6.592 1.00 95.12 87 VAL A N 1
ATOM 705 C CA . VAL A 1 87 ? 12.365 -2.438 6.418 1.00 95.12 87 VAL A CA 1
ATOM 706 C C . VAL A 1 87 ? 12.544 -3.032 5.017 1.00 95.12 87 VAL A C 1
ATOM 708 O O . VAL A 1 87 ? 13.607 -2.878 4.422 1.00 95.12 87 VAL A O 1
ATOM 711 N N . GLN A 1 88 ? 11.517 -3.686 4.464 1.00 94.38 88 GLN A N 1
ATOM 712 C CA . GLN A 1 88 ? 11.571 -4.209 3.095 1.00 94.38 88 GLN A CA 1
ATOM 713 C C . GLN A 1 88 ? 11.734 -3.089 2.065 1.00 94.38 88 GLN A C 1
ATOM 715 O O . GLN A 1 88 ? 12.564 -3.214 1.170 1.00 94.38 88 GLN A O 1
ATOM 720 N N . VAL A 1 89 ? 10.977 -1.998 2.204 1.00 93.94 89 VAL A N 1
ATOM 721 C CA . VAL A 1 89 ? 11.082 -0.826 1.326 1.00 93.94 89 VAL A CA 1
ATOM 722 C C . VAL A 1 89 ? 12.498 -0.246 1.360 1.00 93.94 89 VAL A C 1
ATOM 724 O O . VAL A 1 89 ? 13.111 -0.098 0.305 1.00 93.94 89 VAL A O 1
ATOM 727 N N . LEU A 1 90 ? 13.044 -0.007 2.557 1.00 90.69 90 LEU A N 1
ATOM 728 C CA . LEU A 1 90 ? 14.401 0.523 2.740 1.00 90.69 90 LEU A CA 1
ATOM 729 C C . LEU A 1 90 ? 15.472 -0.399 2.144 1.00 90.69 90 LEU A C 1
ATOM 731 O O . LEU A 1 90 ? 16.406 0.060 1.491 1.00 90.69 90 LEU A O 1
ATOM 735 N N . PHE A 1 91 ? 15.332 -1.713 2.327 1.00 91.31 91 PHE A N 1
ATOM 736 C CA . PHE A 1 91 ? 16.272 -2.679 1.764 1.00 91.31 91 PHE A CA 1
ATOM 737 C C . PHE A 1 91 ? 16.294 -2.633 0.230 1.00 91.31 91 PHE A C 1
ATOM 739 O O . PHE A 1 91 ? 17.366 -2.624 -0.376 1.00 91.31 91 PHE A O 1
ATOM 746 N N . PHE A 1 92 ? 15.125 -2.589 -0.415 1.00 87.94 92 PHE A N 1
ATOM 747 C CA . PHE A 1 92 ? 15.058 -2.525 -1.878 1.00 87.94 92 PHE A CA 1
ATOM 748 C C . PHE A 1 92 ? 15.530 -1.184 -2.432 1.00 87.94 92 PHE A C 1
ATOM 750 O O . PHE A 1 92 ? 16.127 -1.151 -3.508 1.00 87.94 92 PHE A O 1
ATOM 757 N N . GLU A 1 93 ? 15.300 -0.097 -1.701 1.00 86.56 93 GLU A N 1
ATOM 758 C CA . GLU A 1 93 ? 15.839 1.216 -2.039 1.00 86.56 93 GLU A CA 1
ATOM 759 C C . GLU A 1 93 ? 17.378 1.196 -2.037 1.00 86.56 93 GLU A C 1
ATOM 761 O O . GLU A 1 93 ? 17.999 1.531 -3.050 1.00 86.56 93 GLU A O 1
ATOM 766 N N . GLN A 1 94 ? 17.997 0.674 -0.970 1.00 85.31 94 GLN A N 1
ATOM 767 C CA . GLN A 1 94 ? 19.455 0.527 -0.878 1.00 85.31 94 GLN A CA 1
ATOM 768 C C . GLN A 1 94 ? 20.022 -0.405 -1.961 1.00 85.31 94 GLN A C 1
ATOM 770 O O . GLN A 1 94 ? 21.034 -0.087 -2.588 1.00 85.31 94 GLN A O 1
ATOM 775 N N . ALA A 1 95 ? 19.362 -1.536 -2.233 1.00 84.81 95 ALA A N 1
ATOM 776 C CA . ALA A 1 95 ? 19.794 -2.480 -3.266 1.00 84.81 95 ALA A CA 1
ATOM 777 C C . ALA A 1 95 ? 19.767 -1.865 -4.680 1.00 84.81 95 ALA A C 1
ATOM 779 O O . ALA A 1 95 ? 20.671 -2.102 -5.489 1.00 84.81 95 ALA A O 1
ATOM 780 N N . ARG A 1 96 ? 18.754 -1.040 -4.982 1.00 82.38 96 ARG A N 1
ATOM 781 C CA . ARG A 1 96 ? 18.664 -0.300 -6.250 1.00 82.38 96 ARG A CA 1
ATOM 782 C C . ARG A 1 96 ? 19.771 0.747 -6.364 1.00 82.38 96 ARG A C 1
ATOM 784 O O . ARG A 1 96 ? 20.434 0.789 -7.398 1.00 82.38 96 ARG A O 1
ATOM 791 N N . ALA A 1 97 ? 20.015 1.519 -5.303 1.00 80.44 97 ALA A N 1
ATOM 792 C CA . ALA A 1 97 ? 21.069 2.535 -5.269 1.00 80.44 97 ALA A CA 1
ATOM 793 C C . ALA A 1 97 ? 22.479 1.941 -5.458 1.00 80.44 97 ALA A C 1
ATOM 795 O O . ALA A 1 97 ? 23.325 2.532 -6.133 1.00 80.44 97 ALA A O 1
ATOM 796 N N . ALA A 1 98 ? 22.723 0.744 -4.914 1.00 80.75 98 ALA A N 1
ATOM 797 C CA . ALA A 1 98 ? 23.985 0.026 -5.086 1.00 80.75 98 ALA A CA 1
ATOM 798 C C . ALA A 1 98 ? 24.210 -0.453 -6.533 1.00 80.75 98 ALA A C 1
ATOM 800 O O . ALA A 1 98 ? 25.339 -0.438 -7.021 1.00 80.75 98 ALA A O 1
ATOM 801 N N . THR A 1 99 ? 23.141 -0.837 -7.240 1.00 73.06 99 THR A N 1
ATOM 802 C CA . THR A 1 99 ? 23.216 -1.353 -8.621 1.00 73.06 99 THR A CA 1
ATOM 803 C C . THR A 1 99 ? 23.405 -0.232 -9.651 1.00 73.06 99 THR A C 1
ATOM 805 O O . THR A 1 99 ? 24.023 -0.445 -10.690 1.00 73.06 99 THR A O 1
ATOM 808 N N . SER A 1 100 ? 22.936 0.986 -9.359 1.00 62.91 100 SER A N 1
ATOM 809 C CA . SER A 1 100 ? 23.102 2.162 -10.227 1.00 62.91 100 SER A CA 1
ATOM 810 C C . SER A 1 100 ? 24.480 2.836 -10.141 1.00 62.91 100 SER A C 1
ATOM 812 O O . SER A 1 100 ? 24.664 3.894 -10.734 1.00 62.91 100 SER A O 1
ATOM 814 N N . GLY A 1 101 ? 25.447 2.251 -9.421 1.00 57.06 101 GLY A N 1
ATOM 815 C CA . GLY A 1 101 ? 26.765 2.849 -9.202 1.00 57.06 101 GLY A CA 1
ATOM 816 C C . GLY A 1 101 ? 26.655 4.083 -8.312 1.00 57.06 101 GLY A C 1
ATOM 817 O O . GLY A 1 101 ? 26.555 5.207 -8.797 1.00 57.06 101 GLY A O 1
ATOM 818 N N . GLY A 1 102 ? 26.646 3.872 -6.996 1.00 51.69 102 GLY A N 1
ATOM 819 C CA . GLY A 1 102 ? 26.526 4.941 -6.011 1.00 51.69 102 GLY A CA 1
ATOM 820 C C . GLY A 1 102 ? 27.520 6.082 -6.244 1.00 51.69 102 GLY A C 1
ATOM 821 O O . GLY A 1 102 ? 28.684 5.993 -5.866 1.00 51.69 102 GLY A O 1
ATOM 822 N N . LYS A 1 103 ? 27.044 7.205 -6.788 1.00 45.44 103 LYS A N 1
ATOM 823 C CA . LYS A 1 103 ? 27.600 8.516 -6.457 1.00 45.44 103 LYS A CA 1
ATOM 824 C C . LYS A 1 103 ? 26.883 9.014 -5.211 1.00 45.44 103 LYS A C 1
ATOM 826 O O . LYS A 1 103 ? 25.927 9.776 -5.286 1.00 45.44 103 LYS A O 1
ATOM 831 N N . VAL A 1 104 ? 27.404 8.624 -4.054 1.00 54.38 104 VAL A N 1
ATOM 832 C CA . VAL A 1 104 ? 27.404 9.530 -2.904 1.00 54.38 104 VAL A CA 1
ATOM 833 C C . VAL A 1 104 ? 28.538 10.522 -3.170 1.00 54.38 104 VAL A C 1
ATOM 835 O O . VAL A 1 104 ? 29.652 10.365 -2.683 1.00 54.38 104 VAL A O 1
ATOM 838 N N . THR A 1 105 ? 28.303 11.507 -4.038 1.00 62.34 105 THR A N 1
ATOM 839 C CA . THR A 1 105 ? 29.134 12.715 -4.050 1.00 62.34 105 THR A CA 1
ATOM 840 C C . THR A 1 105 ? 28.485 13.686 -3.094 1.00 62.34 105 THR A C 1
ATOM 842 O O . THR A 1 105 ? 27.652 14.474 -3.506 1.00 62.34 105 THR A O 1
ATOM 845 N N . ASP A 1 106 ? 28.792 13.544 -1.815 1.00 56.62 106 ASP A N 1
ATOM 846 C CA . ASP A 1 106 ? 29.275 14.672 -1.029 1.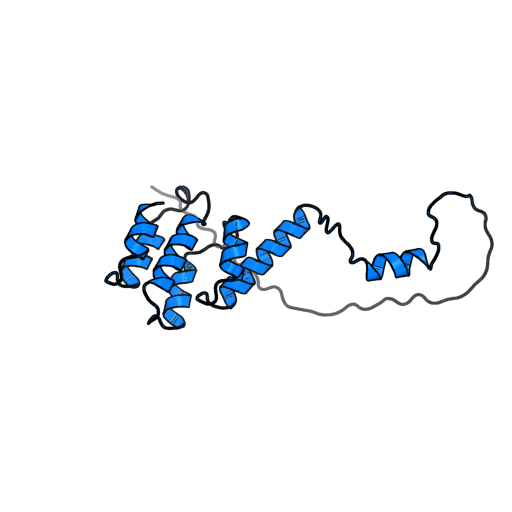00 56.62 106 ASP A CA 1
ATOM 847 C C . ASP A 1 106 ? 29.735 14.134 0.319 1.00 56.62 106 ASP A C 1
ATOM 849 O O . ASP A 1 106 ? 28.963 13.815 1.222 1.00 56.62 106 ASP A O 1
ATOM 853 N N . LEU A 1 107 ? 31.050 13.964 0.412 1.00 57.09 107 LEU A N 1
ATOM 854 C CA . LEU A 1 107 ? 31.717 13.700 1.669 1.00 57.09 107 LEU A CA 1
ATOM 855 C C . LEU A 1 107 ? 31.588 14.972 2.526 1.00 57.09 107 LEU A C 1
ATOM 857 O O . LEU A 1 107 ? 31.980 16.043 2.048 1.00 57.09 107 LEU A O 1
ATOM 861 N N . PRO A 1 108 ? 31.063 14.899 3.761 1.00 63.06 108 PRO A N 1
ATOM 862 C CA . PRO A 1 108 ? 30.877 16.081 4.586 1.00 63.06 108 PRO A CA 1
ATOM 863 C C . PRO A 1 108 ? 32.215 16.806 4.814 1.00 63.06 108 PRO A C 1
ATOM 865 O O . PRO A 1 108 ? 33.294 16.206 4.882 1.00 63.06 108 PRO A O 1
ATOM 868 N N . SER A 1 109 ? 32.140 18.138 4.855 1.00 62.59 109 SER A N 1
ATOM 869 C CA . SER A 1 109 ? 33.268 19.082 4.777 1.00 62.59 109 SER A CA 1
ATOM 870 C C . SER A 1 109 ? 34.366 18.845 5.819 1.00 62.59 109 SER A C 1
ATOM 872 O O . SER A 1 109 ? 35.537 19.135 5.568 1.00 62.59 109 SER A O 1
ATOM 874 N N . ASN A 1 110 ? 34.010 18.246 6.952 1.00 65.62 110 ASN A N 1
ATOM 875 C CA . ASN A 1 110 ? 34.925 17.842 8.014 1.00 65.62 110 ASN A CA 1
ATOM 876 C C . ASN A 1 110 ? 35.920 16.749 7.586 1.00 65.62 110 ASN A C 1
ATOM 878 O O . ASN A 1 110 ? 37.064 16.762 8.031 1.00 65.62 110 ASN A O 1
ATOM 882 N N . ILE A 1 111 ? 35.527 15.826 6.707 1.00 66.75 111 ILE A N 1
ATOM 883 C CA . ILE A 1 111 ? 36.384 14.704 6.294 1.00 66.75 111 ILE A CA 1
ATOM 884 C C . ILE A 1 111 ? 37.306 15.131 5.140 1.00 66.75 111 ILE A C 1
ATOM 886 O O . ILE A 1 111 ? 38.464 14.723 5.086 1.00 66.75 111 ILE A O 1
ATOM 890 N N . LYS A 1 112 ? 36.849 16.041 4.264 1.00 65.88 112 LYS A N 1
ATOM 891 C CA . LYS A 1 112 ? 37.676 16.612 3.183 1.00 65.88 112 LYS A CA 1
ATOM 892 C C . LYS A 1 112 ? 38.867 17.417 3.727 1.00 65.88 112 LYS A C 1
ATOM 894 O O . LYS A 1 112 ? 39.953 17.355 3.157 1.00 65.88 112 LYS A O 1
ATOM 899 N N . ALA A 1 113 ? 38.684 18.113 4.851 1.00 63.62 113 ALA A N 1
ATOM 900 C CA . ALA A 1 113 ? 39.749 18.866 5.516 1.00 63.62 113 ALA A CA 1
ATOM 901 C C . ALA A 1 113 ? 40.838 17.963 6.131 1.00 63.62 113 ALA A C 1
ATOM 903 O O . ALA A 1 113 ? 42.014 18.311 6.082 1.00 63.62 113 ALA A O 1
ATOM 904 N N . LEU A 1 114 ? 40.464 16.789 6.656 1.00 62.22 114 LEU A N 1
ATOM 905 C CA . LEU A 1 114 ? 41.398 15.817 7.249 1.00 62.22 114 LEU A CA 1
ATOM 906 C C . LEU A 1 114 ? 42.227 15.047 6.212 1.00 62.22 114 LEU A C 1
ATOM 908 O O . LEU A 1 114 ? 43.327 14.581 6.506 1.00 62.22 114 LEU A O 1
ATOM 912 N N . LEU A 1 115 ? 41.694 14.898 5.000 1.00 61.88 115 LEU A N 1
ATOM 913 C CA . LEU A 1 115 ? 42.406 14.265 3.892 1.00 61.88 115 LEU A CA 1
ATOM 914 C C . LEU A 1 115 ? 43.354 15.253 3.201 1.00 61.88 115 LEU A C 1
ATOM 916 O O . LEU A 1 115 ? 44.430 14.861 2.773 1.00 61.88 115 LEU A O 1
ATOM 920 N N . ALA A 1 116 ? 43.004 16.543 3.156 1.00 59.44 116 ALA A N 1
ATOM 921 C CA . ALA A 1 116 ? 43.881 17.586 2.623 1.00 59.44 116 ALA A CA 1
ATOM 922 C C . ALA A 1 116 ? 45.126 17.844 3.496 1.00 59.44 116 ALA A C 1
ATOM 924 O O . ALA A 1 116 ? 46.134 18.329 2.990 1.00 59.44 116 ALA A O 1
ATOM 925 N N . THR A 1 117 ? 45.083 17.513 4.792 1.00 56.84 117 THR A N 1
ATOM 926 C CA . THR A 1 117 ? 46.240 17.630 5.696 1.00 56.84 117 THR A CA 1
ATOM 927 C C . THR A 1 117 ? 47.248 16.488 5.556 1.00 56.84 117 THR A C 1
ATOM 929 O O . THR A 1 117 ? 48.404 16.662 5.931 1.00 56.84 117 THR A O 1
ATOM 932 N N . HIS A 1 118 ? 46.856 15.355 4.971 1.00 56.81 118 HIS A N 1
ATOM 933 C CA . HIS A 1 118 ? 47.763 14.265 4.616 1.00 56.81 118 HIS A CA 1
ATOM 934 C C . HIS A 1 118 ? 47.950 14.285 3.102 1.00 56.81 118 HIS A C 1
ATOM 936 O O . HIS A 1 118 ? 47.202 13.633 2.383 1.00 56.81 118 HIS A O 1
ATOM 942 N N . GLY A 1 119 ? 48.905 15.081 2.618 1.00 56.56 119 GLY A N 1
ATOM 943 C CA . GLY A 1 119 ? 49.182 15.268 1.192 1.00 56.56 119 GLY A CA 1
ATOM 944 C C . GLY A 1 119 ? 49.487 13.963 0.449 1.00 56.56 119 GLY A C 1
ATOM 945 O O . GLY A 1 119 ? 50.645 13.617 0.243 1.00 56.56 119 GLY A O 1
ATOM 946 N N . ILE A 1 120 ? 48.447 13.251 0.020 1.00 52.81 120 ILE A N 1
ATOM 947 C CA . ILE A 1 120 ? 48.530 12.141 -0.925 1.00 52.81 120 ILE A CA 1
ATOM 948 C C . ILE A 1 120 ? 48.276 12.748 -2.300 1.00 52.81 120 ILE A C 1
ATOM 950 O O . ILE A 1 120 ? 47.152 12.795 -2.800 1.00 52.81 120 ILE A O 1
ATOM 954 N N . ASP A 1 121 ? 49.347 13.283 -2.875 1.00 42.25 121 ASP A N 1
ATOM 955 C CA . ASP A 1 121 ? 49.367 13.743 -4.254 1.00 42.25 121 ASP A CA 1
ATOM 956 C C . ASP A 1 121 ? 49.412 12.513 -5.176 1.00 42.25 121 ASP A C 1
ATOM 958 O O . ASP A 1 121 ? 50.378 11.748 -5.197 1.00 42.25 121 ASP A O 1
ATOM 962 N N . SER A 1 122 ? 48.321 12.272 -5.903 1.00 49.66 122 SER A N 1
ATOM 963 C CA . SER A 1 122 ? 48.284 11.286 -6.982 1.00 49.66 122 SER A CA 1
ATOM 964 C C . SER A 1 122 ? 48.778 11.936 -8.268 1.00 49.66 122 SER A C 1
ATOM 966 O O . SER A 1 122 ? 47.973 12.351 -9.098 1.00 49.66 122 SER A O 1
ATOM 968 N N . SER A 1 123 ? 50.095 11.979 -8.478 1.00 47.22 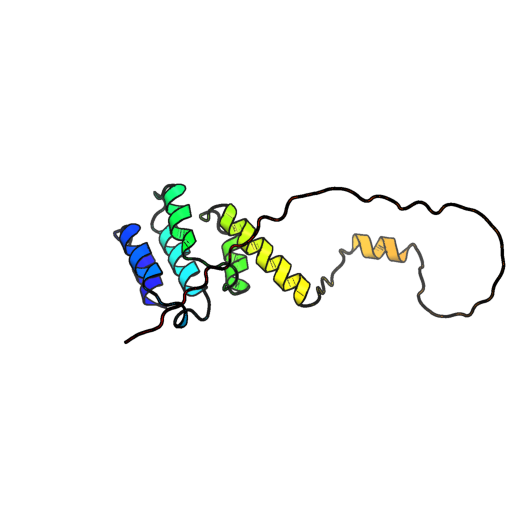123 SER A N 1
ATOM 969 C CA . SER A 1 123 ? 50.654 12.103 -9.828 1.00 47.22 123 SER A CA 1
ATOM 970 C C . SER A 1 123 ? 52.134 11.711 -9.895 1.00 47.22 123 SER A C 1
ATOM 972 O O . SER A 1 123 ? 52.985 12.410 -9.365 1.00 47.22 123 SER A O 1
ATOM 974 N N . LYS A 1 124 ? 52.401 10.621 -10.636 1.00 43.50 124 LYS A N 1
ATOM 975 C CA . LYS A 1 124 ? 53.651 10.243 -11.337 1.00 43.50 124 LYS A CA 1
ATOM 976 C C . LYS A 1 124 ? 54.947 10.140 -10.506 1.00 43.50 124 LYS A C 1
ATOM 978 O O . LYS A 1 124 ? 55.451 11.138 -10.031 1.00 43.50 124 LYS A O 1
ATOM 983 N N . HIS A 1 125 ? 55.564 8.948 -10.477 1.00 34.28 125 HIS A N 1
ATOM 984 C CA . HIS A 1 125 ? 56.924 8.670 -10.998 1.00 34.28 125 HIS A CA 1
ATOM 985 C C . HIS A 1 125 ? 57.430 7.251 -10.611 1.00 34.28 125 HIS A C 1
ATOM 987 O O . HIS A 1 125 ? 57.476 6.885 -9.446 1.00 34.28 125 HIS A O 1
ATOM 993 N N . THR A 1 126 ? 57.754 6.463 -11.648 1.00 33.38 126 THR A N 1
ATOM 994 C CA . THR A 1 126 ? 58.874 5.500 -11.836 1.00 33.38 126 THR A CA 1
ATOM 995 C C . THR A 1 126 ? 59.536 4.762 -10.646 1.00 33.38 126 THR A C 1
ATOM 997 O O . THR A 1 126 ? 60.059 5.381 -9.728 1.00 33.38 126 THR A O 1
ATOM 1000 N N . ALA A 1 127 ? 59.639 3.427 -10.776 1.00 35.03 127 ALA A N 1
ATOM 1001 C CA . ALA A 1 127 ? 60.440 2.470 -9.974 1.00 35.03 127 ALA A CA 1
ATOM 1002 C C . ALA A 1 127 ? 61.977 2.763 -10.014 1.00 35.03 127 ALA A C 1
ATOM 1004 O O . ALA A 1 127 ? 62.369 3.524 -10.903 1.00 35.03 127 ALA A O 1
ATOM 1005 N N . PRO A 1 128 ? 62.868 2.183 -9.150 1.00 42.59 128 PRO A N 1
ATOM 1006 C CA . PRO A 1 128 ? 63.089 0.725 -9.022 1.00 42.59 128 PRO A CA 1
ATOM 1007 C C . PRO A 1 128 ? 63.445 0.130 -7.623 1.00 42.59 128 PRO A C 1
ATOM 1009 O O . PRO A 1 128 ? 63.904 0.797 -6.706 1.00 42.59 128 PRO A O 1
ATOM 1012 N N . LEU A 1 129 ? 63.226 -1.192 -7.552 1.00 38.66 129 LEU A N 1
ATOM 1013 C CA . LEU A 1 129 ? 63.829 -2.309 -6.786 1.00 38.66 129 LEU A CA 1
ATOM 1014 C C . LEU A 1 129 ? 64.875 -2.059 -5.661 1.00 38.66 129 LEU A C 1
ATOM 1016 O O . LEU A 1 129 ? 65.959 -1.549 -5.937 1.00 38.66 129 LEU A O 1
ATOM 1020 N N . SER A 1 130 ? 64.654 -2.643 -4.464 1.00 33.16 130 SER A N 1
ATOM 1021 C CA . SER A 1 130 ? 65.503 -3.712 -3.862 1.00 33.16 130 SER A CA 1
ATOM 1022 C C . SER A 1 130 ? 65.056 -4.166 -2.453 1.00 33.16 130 SER A C 1
ATOM 1024 O O . SER A 1 130 ? 64.966 -3.372 -1.527 1.00 33.16 130 SER A O 1
ATOM 1026 N N . THR A 1 131 ? 64.829 -5.481 -2.346 1.00 30.33 131 THR A N 1
ATOM 1027 C CA . THR A 1 131 ? 65.306 -6.444 -1.325 1.00 30.33 131 THR A CA 1
ATOM 1028 C C . THR A 1 131 ? 65.177 -6.130 0.178 1.00 30.33 131 THR A C 1
ATOM 1030 O O . THR A 1 131 ? 65.908 -5.296 0.701 1.00 30.33 131 THR A O 1
ATOM 1033 N N . THR A 1 132 ? 64.409 -6.966 0.901 1.00 32.91 132 THR A N 1
ATOM 1034 C CA . THR A 1 132 ? 64.857 -7.802 2.056 1.00 32.91 132 THR A CA 1
ATOM 1035 C C . THR A 1 132 ? 63.720 -8.062 3.064 1.00 32.91 132 THR A C 1
ATOM 1037 O O . THR A 1 132 ? 63.308 -7.178 3.800 1.00 32.91 132 THR A O 1
ATOM 1040 N N . THR A 1 133 ? 63.269 -9.323 3.082 1.00 35.03 133 THR A N 1
ATOM 1041 C CA . THR A 1 133 ? 62.948 -10.168 4.256 1.00 35.03 133 THR A CA 1
ATOM 1042 C C . THR A 1 133 ? 61.943 -9.688 5.317 1.00 35.03 133 THR A C 1
ATOM 1044 O O . THR A 1 133 ? 62.267 -8.865 6.160 1.00 35.03 133 THR A O 1
ATOM 1047 N N . SER A 1 134 ? 60.785 -10.365 5.403 1.00 37.03 134 SER A N 1
ATOM 1048 C CA . SER A 1 134 ? 60.423 -11.253 6.537 1.00 37.03 134 SER A CA 1
ATOM 1049 C C . SER A 1 134 ? 58.910 -11.550 6.608 1.00 37.03 134 SER A C 1
ATOM 1051 O O . SER A 1 134 ? 58.124 -10.721 7.046 1.00 37.03 134 SER A O 1
ATOM 1053 N N . ILE A 1 135 ? 58.535 -12.775 6.224 1.00 36.62 135 ILE A N 1
ATOM 1054 C CA . ILE A 1 135 ? 57.632 -13.715 6.925 1.00 36.62 135 ILE A CA 1
ATOM 1055 C C . ILE A 1 135 ? 56.403 -13.138 7.674 1.00 36.62 135 ILE A C 1
ATOM 1057 O O . ILE A 1 135 ? 56.516 -12.712 8.823 1.00 36.62 135 ILE A O 1
ATOM 1061 N N . ARG A 1 136 ? 55.202 -13.343 7.105 1.00 33.72 136 ARG A N 1
ATOM 1062 C CA . ARG A 1 136 ? 54.128 -14.205 7.665 1.00 33.72 136 ARG A CA 1
ATOM 1063 C C . ARG A 1 136 ? 52.955 -14.294 6.677 1.00 33.72 136 ARG A C 1
ATOM 1065 O O . ARG A 1 136 ? 52.343 -13.285 6.357 1.00 33.72 136 ARG A O 1
ATOM 1072 N N . ALA A 1 137 ? 52.657 -15.502 6.212 1.00 35.97 137 ALA A N 1
ATOM 1073 C CA . ALA A 1 137 ? 51.449 -15.843 5.472 1.00 35.97 137 ALA A CA 1
ATOM 1074 C C . ALA A 1 137 ? 50.745 -16.942 6.265 1.00 35.97 137 ALA A C 1
ATOM 1076 O O . ALA A 1 137 ? 51.321 -18.010 6.395 1.00 35.97 137 ALA A O 1
ATOM 1077 N N . GLU A 1 138 ? 49.565 -16.656 6.809 1.00 31.34 138 GLU A N 1
ATOM 1078 C CA . GLU A 1 138 ? 48.611 -17.632 7.349 1.00 31.34 138 GLU A CA 1
ATOM 1079 C C . GLU A 1 138 ? 47.231 -16.940 7.356 1.00 31.34 138 GLU A C 1
ATOM 1081 O O . GLU A 1 138 ? 46.845 -16.337 8.351 1.00 31.34 138 GLU A O 1
ATOM 1086 N N . ASP A 1 139 ? 46.498 -16.994 6.241 1.00 33.38 139 ASP A N 1
ATOM 1087 C CA . ASP A 1 139 ? 45.045 -16.762 6.226 1.00 33.38 139 ASP A CA 1
ATOM 1088 C C . ASP A 1 139 ? 44.372 -18.062 5.791 1.00 33.38 139 ASP A C 1
ATOM 1090 O O . ASP A 1 139 ? 43.993 -18.277 4.638 1.00 33.38 139 ASP A O 1
ATOM 1094 N N . GLN A 1 140 ? 44.283 -18.972 6.757 1.00 37.09 140 GLN A N 1
ATOM 1095 C CA . GLN A 1 140 ? 43.472 -20.172 6.691 1.00 37.09 140 GLN A CA 1
ATOM 1096 C C . GLN A 1 140 ? 42.392 -20.053 7.770 1.00 37.09 140 GLN A C 1
ATOM 1098 O O . GLN A 1 140 ? 42.589 -20.435 8.918 1.00 37.09 140 GLN A O 1
ATOM 1103 N N . TRP A 1 141 ? 41.228 -19.522 7.397 1.00 34.84 141 TRP A N 1
ATOM 1104 C CA . TRP A 1 141 ? 39.989 -19.799 8.119 1.00 34.84 141 TRP A CA 1
ATOM 1105 C C . TRP A 1 141 ? 38.935 -20.277 7.126 1.00 34.84 141 TRP A C 1
ATOM 1107 O O . TRP A 1 141 ? 38.260 -19.502 6.451 1.00 34.84 141 TRP A O 1
ATOM 1117 N N . SER A 1 142 ? 38.827 -21.597 7.029 1.00 36.94 142 SER A N 1
ATOM 1118 C CA . SER A 1 142 ? 37.645 -22.278 6.518 1.00 36.94 142 SER A CA 1
ATOM 1119 C C . SER A 1 142 ? 36.878 -22.907 7.677 1.00 36.94 142 SER A C 1
ATOM 1121 O O . SER A 1 142 ? 37.461 -23.234 8.708 1.00 36.94 142 SER A O 1
ATOM 1123 N N . VAL A 1 143 ? 35.604 -23.198 7.384 1.00 31.62 143 VAL A N 1
ATOM 1124 C CA . VAL A 1 143 ? 34.641 -24.041 8.121 1.00 31.62 143 VAL A CA 1
ATOM 1125 C C . VAL A 1 143 ? 33.825 -23.218 9.148 1.00 31.62 143 VAL A C 1
ATOM 1127 O O . VAL A 1 143 ? 34.376 -22.488 9.957 1.00 31.62 143 VAL A O 1
ATOM 1130 N N . SER A 1 144 ? 32.484 -23.181 9.146 1.00 34.25 144 SER A N 1
ATOM 1131 C CA . SER A 1 144 ? 31.485 -24.156 8.675 1.00 34.25 144 SER A CA 1
ATOM 1132 C C . SER A 1 144 ? 30.078 -23.540 8.581 1.00 34.25 144 SER A C 1
ATOM 1134 O O . SER A 1 144 ? 29.638 -22.870 9.507 1.00 34.25 144 SER A O 1
ATOM 1136 N N . GLY A 1 145 ? 29.342 -23.913 7.527 1.00 30.58 145 GLY A N 1
ATOM 1137 C CA . GLY A 1 145 ? 28.037 -24.581 7.634 1.00 30.58 145 GLY A CA 1
ATOM 1138 C C . GLY A 1 145 ? 26.799 -23.793 8.082 1.00 30.58 145 GLY A C 1
ATOM 1139 O O . GLY A 1 145 ? 26.460 -23.798 9.259 1.00 30.58 145 GLY A O 1
ATOM 1140 N N . PHE A 1 146 ? 25.983 -23.366 7.112 1.00 33.38 146 PHE A N 1
ATOM 1141 C CA . PHE A 1 146 ? 24.527 -23.508 7.224 1.00 33.38 146 PHE A CA 1
ATOM 1142 C C . PHE A 1 146 ? 23.990 -24.293 6.027 1.00 33.38 146 PHE A C 1
ATOM 1144 O O . PHE A 1 146 ? 24.340 -24.052 4.875 1.00 33.38 146 PHE A O 1
ATOM 1151 N N . LYS A 1 147 ? 23.211 -25.318 6.365 1.00 30.66 147 LYS A N 1
ATOM 1152 C CA . LYS A 1 147 ? 22.743 -26.399 5.505 1.00 30.66 147 LYS A CA 1
ATOM 1153 C C . LYS A 1 147 ? 21.799 -25.885 4.418 1.00 30.66 147 LYS A C 1
ATOM 1155 O O . LYS A 1 147 ? 20.844 -25.171 4.709 1.00 30.66 147 LYS A O 1
ATOM 1160 N N . SER A 1 148 ? 22.060 -26.326 3.192 1.00 29.44 148 SER A N 1
ATOM 1161 C CA . SER A 1 148 ? 21.142 -26.229 2.060 1.00 29.44 148 SER A CA 1
ATOM 1162 C C . SER A 1 148 ? 19.913 -27.101 2.328 1.00 29.44 148 SER A C 1
ATOM 1164 O O . SER A 1 148 ? 20.056 -28.267 2.701 1.00 29.44 148 SER A O 1
ATOM 1166 N N . ALA A 1 149 ? 18.718 -26.535 2.171 1.00 34.28 149 ALA A N 1
ATOM 1167 C CA . ALA A 1 149 ? 17.479 -27.296 2.101 1.00 34.28 149 ALA A CA 1
ATOM 1168 C C . ALA A 1 149 ? 17.140 -27.506 0.622 1.00 34.28 149 ALA A C 1
ATOM 1170 O O . ALA A 1 149 ? 16.973 -26.556 -0.140 1.00 34.28 149 ALA A O 1
ATOM 1171 N N . GLU A 1 150 ? 17.091 -28.776 0.251 1.00 31.94 150 GLU A N 1
ATOM 1172 C CA . GLU A 1 150 ? 16.789 -29.321 -1.065 1.00 31.94 150 GLU A CA 1
ATOM 1173 C C . GLU A 1 150 ? 15.413 -28.852 -1.567 1.00 31.94 150 GLU A C 1
ATOM 1175 O O . GLU A 1 150 ? 14.385 -29.083 -0.923 1.00 31.94 150 GLU A O 1
ATOM 1180 N N . VAL A 1 151 ? 15.387 -28.180 -2.720 1.00 33.81 151 VAL A N 1
ATOM 1181 C CA . VAL A 1 151 ? 14.149 -27.853 -3.436 1.00 33.81 151 VAL A CA 1
ATOM 1182 C C . VAL A 1 151 ? 13.768 -29.079 -4.259 1.00 33.81 151 VAL A C 1
ATOM 1184 O O . VAL A 1 151 ? 14.467 -29.442 -5.199 1.00 33.81 151 VAL A O 1
ATOM 1187 N N . LYS A 1 152 ? 12.664 -29.733 -3.888 1.00 34.22 152 LYS A N 1
ATOM 1188 C CA . LYS A 1 152 ? 12.032 -30.775 -4.702 1.00 34.22 152 LYS A CA 1
ATOM 1189 C C . LYS A 1 152 ? 11.396 -30.143 -5.936 1.00 34.22 152 LYS A C 1
ATOM 1191 O O . LYS A 1 152 ? 10.447 -29.369 -5.812 1.00 34.22 152 LYS A O 1
ATOM 1196 N N . ASP A 1 153 ? 11.889 -30.541 -7.101 1.00 33.84 153 ASP A N 1
ATOM 1197 C CA . ASP A 1 153 ? 11.224 -30.360 -8.386 1.00 33.84 153 ASP A CA 1
ATOM 1198 C C . ASP A 1 153 ? 9.843 -31.025 -8.359 1.00 33.84 153 ASP A C 1
ATOM 1200 O O . ASP A 1 153 ? 9.717 -32.253 -8.366 1.00 33.84 153 ASP A O 1
ATOM 1204 N N . PHE A 1 154 ? 8.783 -30.219 -8.360 1.00 34.81 154 PHE A N 1
ATOM 1205 C CA . PHE A 1 154 ? 7.462 -30.698 -8.748 1.00 34.81 154 PHE A CA 1
ATOM 1206 C C . PHE A 1 154 ? 7.367 -30.667 -10.273 1.00 34.81 154 PHE A C 1
ATOM 1208 O O . PHE A 1 154 ? 6.968 -29.680 -10.885 1.00 34.81 154 PHE A O 1
ATOM 1215 N N . ASN A 1 155 ? 7.745 -31.795 -10.874 1.00 34.56 155 ASN A N 1
ATOM 1216 C CA . ASN A 1 155 ? 7.312 -32.184 -12.208 1.00 34.56 155 ASN A CA 1
ATOM 1217 C C . ASN A 1 155 ? 5.777 -32.273 -12.214 1.00 34.56 155 ASN A C 1
ATOM 1219 O O . ASN A 1 155 ? 5.215 -33.194 -11.621 1.00 34.56 155 ASN A O 1
ATOM 1223 N N . LEU A 1 156 ? 5.102 -31.355 -12.906 1.00 39.81 156 LEU A N 1
ATOM 1224 C CA . LEU A 1 156 ? 3.719 -31.564 -13.322 1.00 39.81 156 LEU A CA 1
ATOM 1225 C C . LEU A 1 156 ? 3.726 -31.995 -14.791 1.00 39.81 156 LEU A C 1
ATOM 1227 O O . LEU A 1 156 ? 3.674 -31.185 -15.712 1.00 39.81 156 LEU A O 1
ATOM 1231 N N . LYS A 1 157 ? 3.830 -33.314 -14.979 1.00 44.72 157 LYS A N 1
ATOM 1232 C CA . LYS A 1 157 ? 3.312 -33.991 -16.168 1.00 44.72 157 LYS A CA 1
ATOM 1233 C C . LYS A 1 157 ? 1.808 -33.755 -16.207 1.00 44.72 157 LYS A C 1
ATOM 1235 O O . LYS A 1 157 ? 1.151 -34.146 -15.253 1.00 44.72 157 LYS A O 1
ATOM 1240 N N . ASN A 1 158 ? 1.287 -33.216 -17.302 1.00 34.81 158 ASN A N 1
ATOM 1241 C CA . ASN A 1 158 ? -0.096 -33.442 -17.712 1.00 34.81 158 ASN A CA 1
ATOM 1242 C C . ASN A 1 158 ? -0.106 -33.713 -19.223 1.00 34.81 158 ASN A C 1
ATOM 1244 O O . ASN A 1 158 ? 0.041 -32.799 -20.031 1.00 34.81 158 ASN A O 1
ATOM 1248 N N . GLU A 1 159 ? -0.254 -34.990 -19.570 1.00 40.81 159 GLU A N 1
ATOM 1249 C CA . GLU A 1 159 ? -0.768 -35.445 -20.861 1.00 40.81 159 GLU A CA 1
ATOM 1250 C C . GLU A 1 159 ? -2.290 -35.666 -20.758 1.00 40.81 159 GLU A C 1
ATOM 1252 O O . GLU A 1 159 ? -2.801 -35.966 -19.678 1.00 40.81 159 GLU A O 1
ATOM 1257 N N . ALA A 1 160 ? -2.939 -35.610 -21.928 1.00 41.12 160 ALA A N 1
ATOM 1258 C CA . ALA A 1 160 ? -4.241 -36.175 -22.309 1.00 41.12 160 ALA A CA 1
ATOM 1259 C C . ALA A 1 160 ? -5.532 -35.362 -22.047 1.00 41.12 160 ALA A C 1
ATOM 1261 O O . ALA A 1 160 ? -6.171 -35.466 -21.000 1.00 41.12 160 ALA A O 1
ATOM 1262 N N . CYS A 1 161 ? -5.989 -34.675 -23.100 1.00 36.62 161 CYS A N 1
ATOM 1263 C CA . CYS A 1 161 ? -7.227 -35.014 -23.822 1.00 36.62 161 CYS A CA 1
ATOM 1264 C C . CYS A 1 161 ? -7.090 -34.601 -25.292 1.00 36.62 161 CYS A C 1
ATOM 1266 O O . CYS A 1 161 ? -6.570 -33.489 -25.531 1.00 36.62 161 CYS A O 1
#

Mean predicted aligned error: 16.99 Å

Solvent-accessible surface area (backbone atoms only — not comparable to full-atom values): 10608 Å² total; per-residue (Å²): 107,69,67,60,40,57,57,23,56,42,74,84,58,52,68,70,60,55,49,53,57,62,68,69,55,56,68,90,82,45,90,49,34,49,53,57,50,53,14,51,53,40,30,50,68,51,42,75,83,61,48,77,68,52,46,51,56,64,55,65,83,60,53,63,86,43,41,49,71,70,51,38,56,54,47,59,69,40,83,84,52,49,68,72,57,32,53,50,29,50,51,49,51,53,55,51,47,60,72,70,60,70,77,81,84,72,78,60,73,72,58,56,56,60,50,66,73,53,81,78,77,90,72,87,83,83,87,84,88,83,89,85,89,82,91,87,88,83,92,84,85,80,88,80,89,81,83,84,78,84,80,80,82,79,80,79,85,80,82,90,133

Nearest PDB structures (foldseek):
  6yw7-assembly1_G  TM=3.465E-01  e=3.750E+00  Homo sapiens
  7aqk-assembly1_g  TM=2.653E-01  e=2.097E+00  Mus musculus
  1tyq-assembly1_G  TM=2.693E-01  e=2.731E+00  Bos taurus
  4jd2-assembly1_G  TM=2.754E-01  e=3.200E+00  Bos taurus

Radius of gyration: 26.84 Å; Cα contacts (8 Å, |Δi|>4): 98; chains: 1; bounding box: 83×55×38 Å

Secondary structure (DSSP, 8-state):
-HHHHHHTT-TT--HHHHHHHHHTS-GGG-S-SHHHHHHHHHHHHH-TT--HHHHHHHGGG--GGG--HHHHHHHHT-TTS-HHHHHHHHHHHHHHHHHT--------HHHHHHHHTS----------------------------PPPP-----------